Protein AF-A0A8J3N7R0-F1 (afdb_monomer)

Solvent-accessible surface area (backbone atoms only — not comparable to full-atom values): 7637 Å² total; per-residue (Å²): 141,56,67,71,41,40,30,28,74,39,49,62,87,54,68,86,57,88,68,83,68,69,77,32,35,30,64,43,75,39,81,89,79,72,44,72,44,69,48,74,56,95,91,52,78,80,80,53,73,88,73,59,86,56,70,68,44,75,48,76,53,87,78,75,75,66,65,86,81,56,82,71,56,74,55,47,36,54,48,73,46,98,87,68,46,80,41,74,47,64,75,35,51,35,60,49,78,95,79,42,70,49,70,50,74,73,84,83,78,76,87,85,80,90,130

pLDDT: mean 73.68, std 14.35, range [33.91, 94.75]

Secondary structure (DSSP, 8-state):
--TT-EEEEEEGGGTT--S---EEEEEEEETTTTEEEEE--TT-PPPPGGG--S-EEEEEE------TT---TTS--EEE-TTSPEEE-TTSEEE-GGG-EEE-----S------

Mean predicted aligned error: 13.05 Å

Nearest PDB structures (foldseek):
  8bnv-assembly1_A  TM=6.162E-01  e=6.605E-01  Deferribacter desulfuricans

Radius of gyration: 18.73 Å; Cα contacts (8 Å, |Δi|>4): 145; chains: 1; bounding box: 39×33×58 Å

Foldseek 3Di:
DDFQWKWAKDQPVCVVPPDGHDIWGWHDADPVVRDTDTDADPVGDDDDPVNRPHDIDIHTDPDDQDPLPPPPCQQHQWHADPVRDTDGDAPGWHQDPPRDIDGHHDPPDDDDDDD

Structure (mmCIF, N/CA/C/O backbone):
data_AF-A0A8J3N7R0-F1
#
_entry.id   AF-A0A8J3N7R0-F1
#
loop_
_atom_site.group_PDB
_atom_site.id
_atom_site.type_symbol
_atom_site.label_atom_id
_atom_site.label_alt_id
_atom_site.label_comp_id
_atom_site.label_asym_id
_atom_site.label_entity_id
_atom_site.label_seq_id
_atom_site.pdbx_PDB_ins_code
_atom_site.Cartn_x
_atom_site.Cartn_y
_atom_site.Cartn_z
_atom_site.occupancy
_atom_site.B_iso_or_equiv
_atom_site.auth_seq_id
_atom_site.auth_comp_id
_atom_site.auth_asym_id
_atom_site.auth_atom_id
_atom_site.pdbx_PDB_model_num
ATOM 1 N N . MET A 1 1 ? -7.873 -7.417 5.071 1.00 79.69 1 MET A N 1
ATOM 2 C CA . MET A 1 1 ? -6.967 -6.392 5.624 1.00 79.69 1 MET A CA 1
ATOM 3 C C . MET A 1 1 ? -6.219 -6.983 6.802 1.00 79.69 1 MET A C 1
ATOM 5 O O . MET A 1 1 ? -6.852 -7.593 7.657 1.00 79.69 1 MET A O 1
ATOM 9 N N . GLN A 1 2 ? -4.896 -6.860 6.807 1.00 85.25 2 GLN A N 1
ATOM 10 C CA . GLN A 1 2 ? -3.994 -7.430 7.805 1.00 85.25 2 GLN A CA 1
ATOM 11 C C . GLN A 1 2 ? -3.017 -6.362 8.307 1.00 85.25 2 GLN A C 1
ATOM 13 O O . GLN A 1 2 ? -2.802 -5.338 7.658 1.00 85.25 2 GLN A O 1
ATOM 18 N N . ILE A 1 3 ? -2.419 -6.610 9.473 1.00 89.56 3 ILE A N 1
ATOM 19 C CA . ILE A 1 3 ? -1.342 -5.772 10.014 1.00 89.56 3 ILE A CA 1
ATOM 20 C C . ILE A 1 3 ? -0.174 -5.750 9.019 1.00 89.56 3 ILE A C 1
ATOM 22 O O . ILE A 1 3 ? 0.185 -6.782 8.457 1.00 89.56 3 ILE A O 1
ATOM 26 N N . GLY A 1 4 ? 0.412 -4.573 8.807 1.00 84.94 4 GLY A N 1
ATOM 27 C CA . GLY A 1 4 ? 1.540 -4.358 7.901 1.00 84.94 4 GLY A CA 1
ATOM 28 C C . GLY A 1 4 ? 1.153 -4.063 6.450 1.00 84.94 4 GLY A C 1
ATOM 29 O O . GLY A 1 4 ? 2.011 -3.602 5.698 1.00 84.94 4 GLY A O 1
ATOM 30 N N . ASN A 1 5 ? -0.110 -4.269 6.058 1.00 86.19 5 ASN A N 1
ATOM 31 C CA . ASN A 1 5 ? -0.579 -3.899 4.725 1.00 86.19 5 ASN A CA 1
ATOM 32 C C . ASN A 1 5 ? -0.568 -2.379 4.522 1.00 86.19 5 ASN A C 1
ATOM 34 O O . ASN A 1 5 ? -0.805 -1.614 5.461 1.00 86.19 5 ASN A O 1
ATOM 38 N N . TRP A 1 6 ? -0.342 -1.966 3.277 1.00 87.31 6 TRP A N 1
ATOM 39 C CA . TRP A 1 6 ? -0.457 -0.577 2.855 1.00 87.31 6 TRP A CA 1
ATOM 40 C C . TRP A 1 6 ? -1.877 -0.287 2.381 1.00 87.31 6 TRP A C 1
ATOM 42 O O . TRP A 1 6 ? -2.495 -1.082 1.668 1.00 87.31 6 TRP A O 1
ATOM 52 N N . VAL A 1 7 ? -2.407 0.853 2.805 1.00 88.62 7 VAL A N 1
ATOM 53 C CA . VAL A 1 7 ? -3.751 1.311 2.465 1.00 88.62 7 VAL A CA 1
ATOM 54 C C . VAL A 1 7 ? -3.747 2.800 2.156 1.00 88.62 7 VAL A C 1
ATOM 56 O O . VAL A 1 7 ? -2.934 3.558 2.675 1.00 88.62 7 VAL A O 1
ATOM 59 N N . GLU A 1 8 ? -4.696 3.216 1.337 1.00 87.62 8 GLU A N 1
ATOM 60 C CA . GLU A 1 8 ? -5.004 4.612 1.046 1.00 87.62 8 GLU A CA 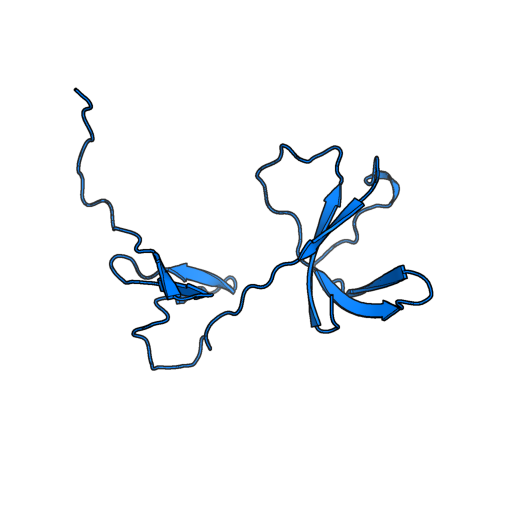1
ATOM 61 C C . GLU A 1 8 ? -6.388 4.930 1.616 1.00 87.62 8 GLU A C 1
ATOM 63 O O . GLU A 1 8 ? -7.333 4.154 1.433 1.00 87.62 8 GLU A O 1
ATOM 68 N N . LEU A 1 9 ? -6.510 6.064 2.309 1.00 85.62 9 LEU A N 1
ATOM 69 C CA . LEU A 1 9 ? -7.801 6.569 2.766 1.00 85.62 9 LEU A CA 1
ATOM 70 C C . LEU A 1 9 ? -8.462 7.356 1.632 1.00 85.62 9 LEU A C 1
ATOM 72 O O . LEU A 1 9 ? -7.917 8.357 1.175 1.00 85.62 9 LEU A O 1
ATOM 76 N N . ILE A 1 10 ? -9.648 6.922 1.211 1.00 82.69 10 ILE A N 1
ATOM 77 C CA . ILE A 1 10 ? -10.395 7.542 0.116 1.00 82.69 10 ILE A CA 1
ATOM 78 C C . ILE A 1 10 ? -11.689 8.135 0.646 1.00 82.69 10 ILE A C 1
ATOM 80 O O . ILE A 1 10 ? -12.536 7.415 1.175 1.00 82.69 10 ILE A O 1
ATOM 84 N N . ASP A 1 11 ? -11.864 9.436 0.435 1.00 78.88 11 ASP A N 1
ATOM 85 C CA . ASP A 1 11 ? -13.159 10.095 0.568 1.00 78.88 11 ASP A CA 1
ATOM 86 C C . ASP A 1 11 ? -13.980 9.830 -0.702 1.00 78.88 11 ASP A C 1
ATOM 88 O O . ASP A 1 11 ? -13.585 10.218 -1.806 1.00 78.88 11 ASP A O 1
ATOM 92 N N . LEU A 1 12 ? -15.134 9.171 -0.553 1.00 74.56 12 LEU A N 1
ATOM 93 C CA . LEU A 1 12 ? -16.001 8.827 -1.681 1.00 74.56 12 LEU A CA 1
ATOM 94 C C . LEU A 1 12 ? -16.515 10.051 -2.458 1.00 74.56 12 LEU A C 1
ATOM 96 O O . LEU A 1 12 ? -16.871 9.927 -3.630 1.00 74.56 12 LEU A O 1
ATOM 100 N N . SER A 1 13 ? -16.525 11.236 -1.842 1.00 72.44 13 SER A N 1
ATOM 101 C CA . SER A 1 13 ? -16.899 12.487 -2.508 1.00 72.44 13 SER A CA 1
ATOM 102 C C . SER A 1 13 ? -15.832 13.015 -3.477 1.00 72.44 13 SER A C 1
ATOM 104 O O . SER A 1 13 ? -16.138 13.867 -4.310 1.00 72.44 13 SER A O 1
ATOM 106 N N . LEU A 1 14 ? -14.603 12.486 -3.412 1.00 66.38 14 LEU A N 1
ATOM 107 C CA . LEU A 1 14 ? -13.449 12.896 -4.222 1.00 66.38 14 LEU A CA 1
ATOM 108 C C . LEU A 1 14 ? -13.086 11.879 -5.323 1.00 66.38 14 LEU A C 1
ATOM 110 O O . LEU A 1 14 ? -12.061 12.021 -5.984 1.00 66.38 14 LEU A O 1
ATOM 114 N N . VAL A 1 15 ? -13.933 10.873 -5.566 1.00 63.81 15 VAL A N 1
ATOM 115 C CA . VAL A 1 15 ? -13.618 9.686 -6.387 1.00 63.81 15 VAL A CA 1
ATOM 116 C C . VAL A 1 15 ? -13.372 9.896 -7.896 1.00 63.81 15 VAL A C 1
ATOM 118 O O . VAL A 1 15 ? -12.847 8.960 -8.493 1.00 63.81 15 VAL A O 1
ATOM 121 N N . PRO A 1 16 ? -13.595 11.050 -8.565 1.00 55.97 16 PRO A N 1
ATOM 122 C CA . PRO A 1 16 ? -13.036 11.210 -9.909 1.00 55.97 16 PRO A CA 1
ATOM 123 C C . PRO A 1 16 ? -11.601 11.771 -9.913 1.00 55.97 16 PRO A C 1
ATOM 125 O O . PRO A 1 16 ? -11.039 11.951 -10.988 1.00 55.97 16 PRO A O 1
ATOM 128 N N . SER A 1 17 ? -10.989 12.067 -8.758 1.00 59.50 17 SER A N 1
ATOM 129 C CA . SER A 1 17 ? -9.581 12.475 -8.691 1.00 59.50 17 SER A CA 1
ATOM 130 C C . SER A 1 17 ? -8.681 11.268 -8.968 1.00 59.50 17 SER A C 1
ATOM 132 O O . SER A 1 17 ? -8.446 10.453 -8.081 1.00 59.50 17 SER A O 1
ATOM 134 N N . GLU A 1 18 ? -8.149 11.161 -10.186 1.00 58.78 18 GLU A N 1
ATOM 135 C CA . GLU A 1 18 ? -7.150 10.147 -10.572 1.00 58.78 18 GLU A CA 1
ATOM 136 C C . GLU A 1 18 ? -5.803 10.292 -9.833 1.00 58.78 18 GLU A C 1
ATOM 138 O O . GLU A 1 18 ? -4.899 9.484 -10.028 1.00 58.78 18 GLU A O 1
ATOM 143 N N . THR A 1 19 ? -5.654 11.300 -8.970 1.00 69.00 19 THR A N 1
ATOM 144 C CA . THR A 1 19 ? -4.462 11.501 -8.142 1.00 69.00 19 THR A CA 1
ATOM 145 C C . THR A 1 19 ? -4.458 10.525 -6.959 1.00 69.00 19 THR A C 1
ATOM 147 O O . THR A 1 19 ? -5.360 10.612 -6.120 1.00 69.00 19 THR A O 1
ATOM 150 N N . PRO A 1 20 ? -3.450 9.638 -6.840 1.00 72.62 20 PRO A N 1
ATOM 151 C CA . PRO A 1 20 ? -3.288 8.782 -5.671 1.00 72.62 20 PRO A CA 1
ATOM 152 C C . PRO A 1 20 ? -3.099 9.615 -4.401 1.00 72.62 20 PRO A C 1
ATOM 154 O O . PRO A 1 20 ? -2.313 10.565 -4.373 1.00 72.62 20 PRO A O 1
ATOM 157 N N . GLY A 1 21 ? -3.820 9.249 -3.349 1.00 77.88 21 GLY A N 1
ATOM 158 C CA . GLY A 1 21 ? -3.679 9.816 -2.021 1.00 77.88 21 GLY A CA 1
ATOM 159 C C . GLY A 1 21 ? -2.472 9.269 -1.264 1.00 77.88 21 GLY A C 1
ATOM 160 O O . GLY A 1 21 ? -1.685 8.449 -1.739 1.00 77.88 21 GLY A O 1
ATOM 161 N N . GLN A 1 22 ? -2.332 9.738 -0.030 1.00 84.00 22 GLN A N 1
ATOM 162 C CA . GLN A 1 22 ? -1.265 9.308 0.858 1.00 84.00 22 GLN A CA 1
ATOM 163 C C . GLN A 1 22 ? -1.457 7.851 1.308 1.00 84.00 22 GLN A C 1
ATOM 165 O O . GLN A 1 22 ? -2.563 7.434 1.661 1.00 84.00 22 GLN A O 1
ATOM 170 N N . LEU A 1 23 ? -0.358 7.092 1.328 1.00 87.44 23 LEU A N 1
ATOM 171 C CA . LEU A 1 23 ? -0.337 5.719 1.827 1.00 87.44 23 LEU A CA 1
ATOM 172 C C . LEU A 1 23 ? -0.056 5.673 3.328 1.00 87.44 23 LEU A C 1
ATOM 174 O O . LEU A 1 23 ? 0.842 6.348 3.836 1.00 87.44 23 LEU A O 1
ATOM 178 N N . PHE A 1 24 ? -0.782 4.799 4.012 1.00 88.69 24 PHE A N 1
ATOM 179 C CA . PHE A 1 24 ? -0.641 4.504 5.430 1.00 88.69 24 PHE A CA 1
ATOM 180 C C . PHE A 1 24 ? -0.451 3.005 5.637 1.00 88.69 24 PHE A C 1
ATOM 182 O O . PHE A 1 24 ? -0.955 2.191 4.862 1.00 88.69 24 PHE A O 1
ATOM 189 N N . GLN A 1 25 ? 0.240 2.627 6.710 1.00 89.50 25 GLN A N 1
ATOM 190 C CA . GLN A 1 25 ? 0.413 1.220 7.058 1.00 89.50 25 GLN A CA 1
ATOM 191 C C . GLN A 1 25 ? -0.561 0.807 8.162 1.00 89.50 25 GLN A C 1
ATOM 193 O O . GLN A 1 25 ? -0.717 1.508 9.162 1.00 89.50 25 GLN A O 1
ATOM 198 N N . VAL A 1 26 ? -1.196 -0.355 8.023 1.00 90.50 26 VAL A N 1
ATOM 199 C CA . VAL A 1 26 ? -2.104 -0.895 9.041 1.00 90.50 26 VAL A CA 1
ATOM 200 C C . VAL A 1 26 ? -1.313 -1.339 10.273 1.00 90.50 26 VAL A C 1
ATOM 202 O O . VAL A 1 26 ? -0.510 -2.269 10.208 1.00 90.50 26 VAL A O 1
ATOM 205 N N . LYS A 1 27 ? -1.576 -0.706 11.419 1.00 93.38 27 LYS A N 1
ATOM 206 C CA . LYS A 1 27 ? -0.966 -1.036 12.714 1.00 93.38 27 LYS A CA 1
ATOM 207 C C . LYS A 1 27 ? -1.745 -2.116 13.455 1.00 93.38 27 LYS A C 1
ATOM 209 O O . LYS A 1 27 ? -1.154 -3.058 13.971 1.00 93.38 27 LYS A O 1
ATOM 214 N N . THR A 1 28 ? -3.068 -1.975 13.524 1.00 94.75 28 THR A N 1
ATOM 215 C CA . THR A 1 28 ? -3.958 -2.937 14.189 1.00 94.75 28 THR A CA 1
ATOM 216 C C . THR A 1 28 ? -5.268 -3.070 13.431 1.00 94.75 28 THR A C 1
ATOM 218 O O . THR A 1 28 ? -5.733 -2.110 12.818 1.00 94.75 28 THR A O 1
ATOM 221 N N . VAL A 1 29 ? -5.888 -4.244 13.533 1.00 93.62 29 VAL A N 1
ATOM 222 C CA . VAL A 1 29 ? -7.236 -4.520 13.028 1.00 93.62 29 VAL A CA 1
ATOM 223 C C . VAL A 1 29 ? -8.042 -5.130 14.169 1.00 93.62 29 VAL A C 1
ATOM 225 O O . VAL A 1 29 ? -7.635 -6.148 14.724 1.00 93.62 29 VAL A O 1
ATOM 228 N N . ASP A 1 30 ? -9.170 -4.515 14.509 1.00 94.38 30 ASP A N 1
ATOM 229 C CA . ASP A 1 30 ? -10.168 -5.070 15.420 1.00 94.38 30 ASP A CA 1
ATOM 230 C C . ASP A 1 30 ? -11.438 -5.377 14.625 1.00 94.38 30 ASP A C 1
ATOM 232 O O . ASP A 1 30 ? -12.207 -4.492 14.248 1.00 94.38 30 ASP A O 1
ATOM 236 N N . SER A 1 31 ? -11.658 -6.661 14.355 1.00 91.12 31 SER A N 1
ATOM 237 C CA . SER A 1 31 ? -12.827 -7.129 13.612 1.00 91.12 31 SER A CA 1
ATOM 238 C C . SER A 1 31 ? -14.117 -7.114 14.431 1.00 91.12 31 SER A C 1
ATOM 240 O O . SER A 1 31 ? -15.193 -7.205 13.850 1.00 91.12 31 SER A O 1
ATOM 242 N N . THR A 1 32 ? -14.028 -7.020 15.760 1.00 94.69 32 THR A N 1
ATOM 243 C CA . THR A 1 32 ? -15.197 -6.977 16.650 1.00 94.69 32 THR A CA 1
ATOM 244 C C . THR A 1 32 ? -15.841 -5.602 16.591 1.00 94.69 32 THR A C 1
ATOM 246 O O . THR A 1 32 ? -17.060 -5.486 16.510 1.00 94.69 32 THR A O 1
ATOM 249 N N . THR A 1 33 ? -15.010 -4.558 16.600 1.00 93.00 33 THR A N 1
ATOM 250 C CA . THR A 1 33 ? -15.453 -3.159 16.536 1.00 93.00 33 THR A CA 1
ATOM 251 C C . THR A 1 33 ? -15.404 -2.572 15.126 1.00 93.00 33 THR A C 1
ATOM 253 O O . THR A 1 33 ? -15.839 -1.440 14.927 1.00 93.00 33 THR A O 1
ATOM 256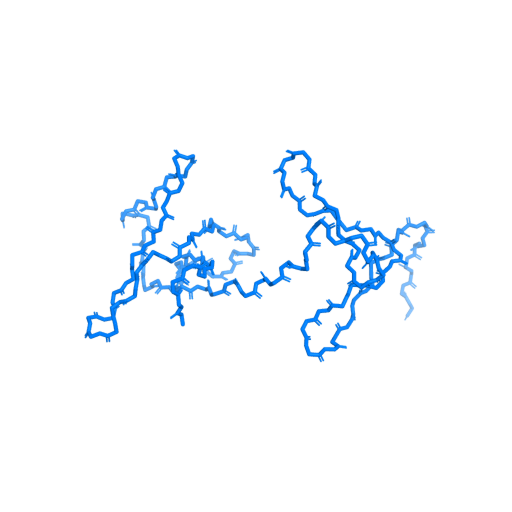 N N . MET A 1 34 ? -14.902 -3.334 14.146 1.00 88.62 34 MET A N 1
ATOM 257 C CA . MET A 1 34 ? -14.641 -2.882 12.774 1.00 88.62 34 MET A CA 1
ATOM 258 C C . MET A 1 34 ? -13.716 -1.655 12.720 1.00 88.62 34 MET A C 1
ATOM 260 O O . MET A 1 34 ? -13.884 -0.774 11.878 1.00 88.62 34 MET A O 1
ATOM 264 N N . GLN A 1 35 ? -12.730 -1.599 13.618 1.00 90.81 35 GLN A N 1
ATOM 265 C CA . GLN A 1 35 ? -11.772 -0.499 13.707 1.00 90.81 35 GLN A CA 1
ATOM 266 C C . GLN A 1 35 ? -10.393 -0.894 13.191 1.00 90.81 35 GLN A C 1
ATOM 268 O O . GLN A 1 35 ? -9.935 -2.033 13.315 1.00 90.81 35 GLN A O 1
ATOM 273 N N . VAL A 1 36 ? -9.708 0.093 12.623 1.00 90.19 36 VAL A N 1
ATOM 274 C CA . VAL A 1 36 ? -8.362 -0.044 12.075 1.00 90.19 36 VAL A CA 1
ATOM 275 C C . VAL A 1 36 ? -7.539 1.125 12.571 1.00 90.19 36 VAL A C 1
ATOM 277 O O . VAL A 1 36 ? -7.941 2.275 12.414 1.00 90.19 36 VAL A O 1
ATOM 280 N N . THR A 1 37 ? -6.374 0.834 13.140 1.00 92.81 37 THR A N 1
ATOM 281 C CA . THR A 1 37 ? -5.402 1.872 13.487 1.00 92.81 37 THR A CA 1
ATOM 282 C C . THR A 1 37 ? -4.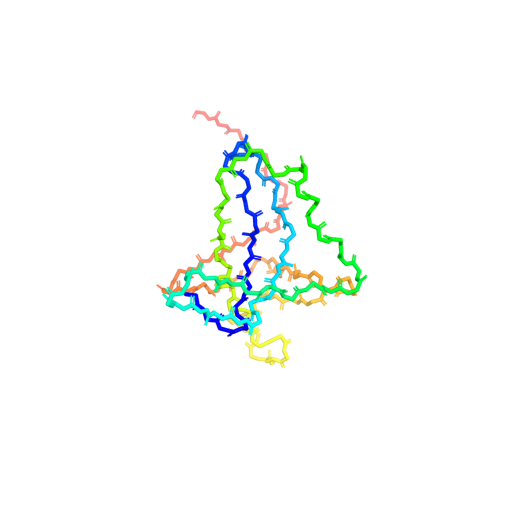356 1.928 12.392 1.00 92.81 37 THR A C 1
ATOM 284 O O . THR A 1 37 ? -3.770 0.898 12.050 1.00 92.81 37 THR A O 1
ATOM 287 N N . LEU A 1 38 ? -4.096 3.121 11.869 1.00 90.62 38 LEU A N 1
ATOM 288 C CA . LEU A 1 38 ? -3.077 3.362 10.854 1.00 90.62 38 LEU A CA 1
ATOM 289 C C . LEU A 1 38 ? -1.831 3.992 11.485 1.00 90.62 38 LEU A C 1
ATOM 291 O O . LEU A 1 38 ? -1.925 4.784 12.423 1.00 90.62 38 LEU A O 1
ATOM 295 N N . THR A 1 39 ? -0.659 3.625 10.980 1.00 91.25 39 THR A N 1
ATOM 296 C CA . THR A 1 39 ? 0.605 4.291 11.292 1.00 91.25 39 THR A CA 1
ATOM 297 C C . THR A 1 39 ? 0.767 5.489 10.368 1.00 91.25 39 THR A C 1
ATOM 299 O O . THR A 1 39 ? 0.662 5.349 9.150 1.00 91.25 39 THR A O 1
ATOM 302 N N . ILE A 1 40 ? 1.062 6.643 10.961 1.00 85.56 40 ILE A N 1
ATOM 303 C CA . ILE A 1 40 ? 1.373 7.891 10.266 1.00 85.56 40 ILE A CA 1
ATOM 304 C C . ILE A 1 40 ? 2.863 8.154 10.478 1.00 85.56 40 ILE A C 1
ATOM 306 O O . ILE A 1 40 ? 3.330 8.178 11.620 1.00 85.56 40 ILE A O 1
ATOM 310 N N . SER A 1 41 ? 3.621 8.266 9.388 1.00 81.31 41 SER A N 1
ATOM 311 C CA . SER A 1 41 ? 5.043 8.618 9.437 1.00 81.31 41 SER A CA 1
ATOM 312 C C . SER A 1 41 ? 5.209 10.059 9.944 1.00 81.31 41 SER A C 1
ATOM 314 O O . SER A 1 41 ? 4.328 10.878 9.700 1.00 81.31 41 SER A O 1
ATOM 316 N N . PRO A 1 42 ? 6.320 10.418 10.614 1.00 78.62 42 PRO A N 1
ATOM 317 C CA . PRO A 1 42 ? 6.543 11.779 11.117 1.00 78.62 42 PRO A CA 1
ATOM 318 C C . PRO A 1 42 ? 6.468 12.885 10.052 1.00 78.62 42 PRO A C 1
ATOM 320 O O . PRO A 1 42 ? 6.242 14.041 10.389 1.00 78.62 42 PRO A O 1
ATOM 323 N N . GLU A 1 43 ? 6.678 12.533 8.783 1.00 80.38 43 GLU A N 1
ATOM 324 C CA . GLU A 1 43 ? 6.609 13.441 7.628 1.00 80.38 43 GLU A CA 1
ATOM 325 C C . GLU A 1 43 ? 5.191 13.569 7.045 1.00 80.38 43 GLU A C 1
ATOM 327 O O . GLU A 1 43 ? 4.965 14.332 6.109 1.00 80.38 43 GLU A O 1
ATOM 332 N N . GLN A 1 44 ? 4.236 12.794 7.560 1.00 79.69 44 GLN A N 1
ATOM 333 C CA . GLN A 1 44 ? 2.859 12.749 7.090 1.00 79.69 44 GLN A CA 1
ATOM 334 C C . GLN A 1 44 ? 1.952 13.463 8.090 1.00 79.69 44 GLN A C 1
ATOM 336 O O . GLN A 1 44 ? 2.056 13.259 9.300 1.00 79.69 44 GLN A O 1
ATOM 341 N N . GLU A 1 45 ? 1.017 14.263 7.588 1.00 80.69 45 GLU A N 1
ATOM 342 C CA . GLU A 1 45 ? -0.045 14.816 8.421 1.00 80.69 45 GLU A CA 1
ATOM 343 C C . GLU A 1 45 ? -1.264 13.886 8.390 1.00 80.69 45 GLU A C 1
ATOM 345 O O . GLU A 1 45 ? -1.665 13.442 7.310 1.00 80.69 45 GLU A O 1
ATOM 350 N N . PRO A 1 46 ? -1.882 13.575 9.546 1.00 76.75 46 PRO A N 1
ATOM 351 C CA . PRO A 1 46 ? -3.182 12.925 9.541 1.00 76.75 46 PRO A CA 1
ATOM 352 C C . PRO A 1 46 ? -4.173 13.770 8.735 1.00 76.75 46 PRO A C 1
ATOM 354 O O . PRO A 1 46 ? -4.191 14.995 8.892 1.00 76.75 46 PRO A O 1
ATOM 357 N N . PRO A 1 47 ? -5.046 13.148 7.927 1.00 74.81 47 PRO A N 1
ATOM 358 C CA . PRO A 1 47 ? -6.132 13.880 7.300 1.00 74.81 47 PRO A CA 1
ATOM 359 C C . PRO A 1 47 ? -6.968 14.556 8.389 1.00 74.81 47 PRO A C 1
ATOM 361 O O . PRO A 1 47 ? -7.395 13.914 9.352 1.00 74.81 47 PRO A O 1
ATOM 364 N N . ALA A 1 48 ? -7.174 15.867 8.253 1.00 74.50 48 ALA A N 1
ATOM 365 C CA . ALA A 1 48 ? -8.002 16.614 9.185 1.00 74.50 48 ALA A CA 1
ATOM 366 C C . ALA A 1 48 ? -9.421 16.034 9.183 1.00 74.50 48 ALA A C 1
ATOM 368 O O . ALA A 1 48 ? -9.997 15.797 8.124 1.00 74.50 48 ALA A O 1
ATOM 369 N N . GLU A 1 49 ? -10.016 15.850 10.359 1.00 71.50 49 GLU A N 1
ATOM 370 C CA . GLU A 1 49 ? -11.373 15.302 10.480 1.00 71.50 49 GLU A CA 1
ATOM 371 C C . GLU A 1 49 ? -12.401 16.155 9.714 1.00 71.50 49 GLU A C 1
ATOM 373 O O . GLU A 1 49 ? -13.311 15.634 9.079 1.00 71.50 49 GLU A O 1
ATOM 378 N N . SER A 1 50 ? -12.187 17.474 9.670 1.00 70.69 50 SER A N 1
ATOM 379 C CA . SER A 1 50 ? -12.987 18.426 8.889 1.00 70.69 50 SER A CA 1
ATOM 380 C C . SER A 1 50 ? -12.825 18.301 7.369 1.00 70.69 50 SER A C 1
ATOM 382 O O . SER A 1 50 ? -13.652 18.829 6.623 1.00 70.69 50 SER A O 1
ATOM 384 N N . ALA A 1 51 ? -11.768 17.635 6.899 1.00 67.56 51 ALA A N 1
ATOM 385 C CA . ALA A 1 51 ? -11.537 17.366 5.484 1.00 67.56 51 ALA A CA 1
ATOM 386 C C . ALA A 1 51 ? -12.298 16.125 4.990 1.00 67.56 51 ALA A C 1
ATOM 388 O O . ALA A 1 51 ? -12.452 15.969 3.781 1.00 67.56 51 ALA A O 1
ATOM 389 N N . LEU A 1 52 ? -12.802 15.282 5.898 1.00 70.50 52 LEU A N 1
ATOM 390 C CA . LEU A 1 52 ? -13.574 14.083 5.576 1.00 70.50 52 LEU A CA 1
ATOM 391 C C . LEU A 1 52 ? -15.054 14.461 5.423 1.00 70.50 52 LEU A C 1
ATOM 393 O O . LEU A 1 52 ? -15.739 14.761 6.400 1.00 70.50 52 LEU A O 1
ATOM 397 N N . LYS A 1 53 ? -15.559 14.488 4.186 1.00 69.31 53 LYS A N 1
ATOM 398 C CA . LYS A 1 53 ? -16.912 14.989 3.873 1.00 69.31 53 LYS A CA 1
ATOM 399 C C . LYS A 1 53 ? -17.965 13.895 3.719 1.00 69.31 53 LYS A C 1
ATOM 401 O O . LYS A 1 53 ? -19.140 14.209 3.521 1.00 69.31 53 LYS A O 1
ATOM 406 N N . GLY A 1 54 ? -17.582 12.626 3.808 1.00 70.94 54 GLY A N 1
ATOM 407 C CA . GLY A 1 54 ? -18.488 11.514 3.555 1.00 70.94 54 GLY A CA 1
ATOM 408 C C . GLY A 1 54 ? -17.983 10.167 4.067 1.00 70.94 54 GLY A C 1
ATOM 409 O O . GLY A 1 54 ? -17.010 10.107 4.821 1.00 70.94 54 GLY A O 1
ATOM 410 N N . PRO A 1 55 ? -18.655 9.067 3.677 1.00 74.50 55 PRO A N 1
ATOM 411 C CA . PRO A 1 55 ? -18.157 7.728 3.947 1.00 74.50 55 PRO A CA 1
ATOM 412 C C . PRO A 1 55 ? -16.776 7.551 3.312 1.00 74.50 55 PRO A C 1
ATOM 414 O O . PRO A 1 55 ? -16.576 7.841 2.130 1.00 74.50 55 PRO A O 1
ATOM 417 N N . PHE A 1 56 ? -15.833 7.070 4.112 1.00 78.81 56 PHE A N 1
ATOM 418 C CA . PHE A 1 56 ? -14.475 6.789 3.678 1.00 78.81 56 PHE A CA 1
ATOM 419 C C . PHE A 1 56 ? -14.291 5.297 3.424 1.00 78.81 56 PHE A C 1
ATOM 421 O O . PHE A 1 56 ? -14.887 4.447 4.089 1.00 78.81 56 PHE A O 1
ATOM 428 N N . LEU A 1 57 ? -13.442 4.982 2.454 1.00 85.50 57 LEU A N 1
ATOM 429 C CA . LEU A 1 57 ? -12.999 3.627 2.169 1.00 85.50 57 LEU A CA 1
ATOM 430 C C . LEU A 1 57 ? -11.496 3.525 2.399 1.00 85.50 57 LEU A C 1
ATOM 432 O O . LEU A 1 57 ? -10.755 4.483 2.195 1.00 85.50 57 LEU A O 1
ATOM 436 N N . LEU A 1 58 ? -11.049 2.333 2.779 1.00 87.06 58 LEU A N 1
ATOM 437 C CA . LEU A 1 58 ? -9.638 1.978 2.733 1.00 87.06 58 LEU A CA 1
ATOM 438 C C . LEU A 1 58 ? -9.396 1.204 1.440 1.00 87.06 58 LEU A C 1
ATOM 440 O O . LEU A 1 58 ? -9.834 0.058 1.309 1.00 87.06 58 LEU A O 1
ATOM 444 N N . ARG A 1 59 ? -8.722 1.834 0.474 1.00 86.31 59 ARG A N 1
ATOM 445 C CA . ARG A 1 59 ? -8.237 1.130 -0.714 1.00 86.31 59 ARG A CA 1
ATOM 446 C C . ARG A 1 59 ? -6.978 0.372 -0.330 1.00 86.31 59 ARG A C 1
ATOM 448 O O . ARG A 1 59 ? -6.026 0.948 0.188 1.00 86.31 59 ARG A O 1
ATOM 455 N N . HIS A 1 60 ? -6.994 -0.928 -0.577 1.00 86.12 60 HIS A N 1
ATOM 456 C CA . HIS A 1 60 ? -5.866 -1.796 -0.290 1.00 86.12 60 HIS A CA 1
ATOM 457 C C . HIS A 1 60 ? -4.816 -1.709 -1.397 1.00 86.12 60 HIS A C 1
ATOM 459 O O . HIS A 1 60 ? -5.163 -1.802 -2.575 1.00 86.12 60 HIS A O 1
ATOM 465 N N . TRP A 1 61 ? -3.551 -1.556 -1.013 1.00 82.25 61 TRP A N 1
ATOM 46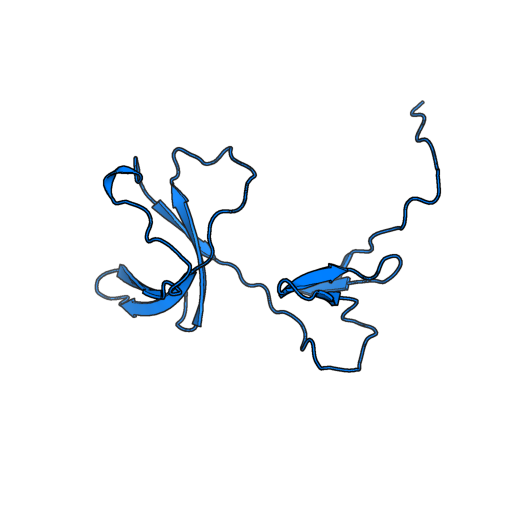6 C CA . TRP A 1 61 ? -2.411 -1.556 -1.922 1.00 82.25 61 TRP A CA 1
ATOM 467 C C . TRP A 1 61 ? -1.606 -2.842 -1.724 1.00 82.25 61 TRP A C 1
ATOM 469 O O . TRP A 1 61 ? -0.670 -2.900 -0.928 1.00 82.25 61 TRP A O 1
ATOM 479 N N . ASP A 1 62 ? -1.977 -3.880 -2.475 1.00 66.38 62 ASP A N 1
ATOM 480 C CA . ASP A 1 62 ? -1.310 -5.192 -2.502 1.00 66.38 62 ASP A CA 1
ATOM 481 C C . ASP A 1 62 ? -0.067 -5.208 -3.408 1.00 66.38 62 ASP A C 1
ATOM 483 O O . ASP A 1 62 ? 0.215 -6.184 -4.102 1.00 66.38 62 ASP A O 1
ATOM 487 N N . TYR A 1 63 ? 0.705 -4.120 -3.435 1.00 60.59 63 TYR A N 1
ATOM 488 C CA . TYR A 1 63 ? 1.935 -4.121 -4.215 1.00 60.59 63 TYR A CA 1
ATOM 489 C C . TYR A 1 63 ? 3.001 -4.968 -3.516 1.00 60.59 63 TYR A C 1
ATOM 491 O O . TYR A 1 63 ? 3.630 -4.544 -2.544 1.00 60.59 63 TYR A O 1
ATOM 499 N N . LYS A 1 64 ? 3.232 -6.175 -4.032 1.00 53.59 64 LYS A N 1
ATOM 500 C CA . LYS A 1 64 ? 4.440 -6.941 -3.733 1.00 53.59 64 LYS A CA 1
ATOM 501 C C . LYS A 1 64 ? 5.539 -6.428 -4.642 1.00 53.59 64 LYS A C 1
ATOM 503 O O . LYS A 1 64 ? 5.653 -6.860 -5.787 1.00 53.59 64 LYS A O 1
ATOM 508 N N . ALA A 1 65 ? 6.351 -5.512 -4.124 1.00 51.50 65 ALA A N 1
ATOM 509 C CA . ALA A 1 65 ? 7.655 -5.313 -4.720 1.00 51.50 65 ALA A CA 1
ATOM 510 C C . ALA A 1 65 ? 8.373 -6.676 -4.706 1.00 51.50 65 ALA A C 1
ATOM 512 O O . ALA A 1 65 ? 8.506 -7.281 -3.640 1.00 51.50 65 ALA A O 1
ATOM 513 N N . GLY A 1 66 ? 8.814 -7.182 -5.858 1.00 50.53 66 GLY A N 1
ATOM 514 C CA . GLY A 1 66 ? 9.918 -8.132 -5.887 1.00 50.53 66 GLY A CA 1
ATOM 515 C C . GLY A 1 66 ? 11.076 -7.567 -5.064 1.00 50.53 66 GLY A C 1
ATOM 516 O O . GLY A 1 66 ? 11.189 -6.350 -4.906 1.00 50.53 66 GLY A O 1
ATOM 517 N N . ASP A 1 67 ? 11.888 -8.442 -4.475 1.00 52.03 67 ASP A N 1
ATOM 518 C CA . ASP A 1 67 ? 12.988 -8.013 -3.614 1.00 52.03 67 ASP A CA 1
ATOM 519 C C . ASP A 1 67 ? 13.893 -7.028 -4.393 1.00 52.03 67 ASP A C 1
ATOM 521 O O . ASP A 1 67 ? 14.531 -7.429 -5.368 1.00 52.03 67 ASP A O 1
ATOM 525 N N . PRO A 1 68 ? 13.956 -5.738 -4.001 1.00 49.69 68 PRO A N 1
ATOM 526 C CA . PRO A 1 68 ? 14.740 -4.731 -4.716 1.00 49.69 68 PRO A CA 1
ATOM 527 C C . PRO A 1 68 ? 16.251 -4.989 -4.618 1.00 49.69 68 PRO A C 1
ATOM 529 O O . PRO A 1 68 ? 17.033 -4.347 -5.314 1.00 49.69 68 PRO A O 1
ATOM 532 N N . THR A 1 69 ? 16.673 -5.919 -3.753 1.00 48.38 69 THR A N 1
ATOM 533 C CA . THR A 1 69 ? 18.057 -6.387 -3.619 1.00 48.38 69 THR A CA 1
ATOM 534 C C . THR A 1 69 ? 18.320 -7.711 -4.334 1.00 48.38 69 THR A C 1
ATOM 536 O O . THR A 1 69 ? 19.484 -8.103 -4.482 1.00 48.38 69 THR A O 1
ATOM 539 N N . SER A 1 70 ? 17.272 -8.378 -4.829 1.00 50.59 70 SER A N 1
ATOM 540 C CA . SER A 1 70 ? 17.404 -9.590 -5.628 1.00 50.59 70 SER A CA 1
ATOM 541 C C . SER A 1 70 ? 18.093 -9.223 -6.941 1.00 50.59 70 SER A C 1
ATOM 543 O O . SER A 1 70 ? 17.545 -8.504 -7.775 1.00 50.59 70 SER A O 1
ATOM 545 N N . ARG A 1 71 ? 19.316 -9.731 -7.119 1.00 48.69 71 ARG A N 1
ATOM 546 C CA . ARG A 1 71 ? 20.099 -9.591 -8.355 1.00 48.69 71 ARG A CA 1
ATOM 547 C C . ARG A 1 71 ? 19.623 -10.515 -9.488 1.00 48.69 71 ARG A C 1
ATOM 549 O O . ARG A 1 71 ? 20.269 -10.577 -10.537 1.00 48.69 71 ARG A O 1
ATOM 556 N N . ASP A 1 72 ? 18.500 -11.204 -9.301 1.00 51.41 72 ASP A N 1
ATOM 557 C CA . ASP A 1 72 ? 17.853 -12.022 -10.326 1.00 51.41 72 ASP A CA 1
ATOM 558 C C . ASP A 1 72 ? 16.916 -11.120 -11.158 1.00 51.41 72 ASP A C 1
ATOM 560 O O . ASP A 1 72 ? 15.689 -11.177 -11.116 1.00 51.41 72 ASP A O 1
ATOM 564 N N . ASN A 1 73 ? 17.553 -10.210 -11.901 1.00 54.72 73 ASN A N 1
ATOM 565 C CA . ASN A 1 73 ? 16.993 -9.008 -12.544 1.00 54.72 73 ASN A CA 1
ATOM 566 C C . ASN A 1 73 ? 16.129 -9.269 -13.794 1.00 54.72 73 ASN A C 1
ATOM 568 O O . ASN A 1 73 ? 15.923 -8.346 -14.591 1.00 54.72 73 ASN A O 1
ATOM 572 N N . GLU A 1 74 ? 15.740 -10.513 -14.069 1.00 58.03 74 GLU A N 1
ATOM 573 C CA . GLU A 1 74 ? 15.021 -10.852 -15.306 1.00 58.03 74 GLU A CA 1
ATOM 574 C C . GLU A 1 74 ? 13.514 -10.635 -15.170 1.00 58.03 74 GLU A C 1
ATOM 576 O O . GLU A 1 74 ? 12.892 -10.130 -16.099 1.00 58.03 74 GLU A O 1
ATOM 581 N N . ASN A 1 75 ? 12.943 -10.924 -13.997 1.00 58.25 75 ASN A N 1
ATOM 582 C CA . ASN A 1 75 ? 11.500 -10.805 -13.755 1.00 58.25 75 ASN A CA 1
ATOM 583 C C . ASN A 1 75 ? 11.096 -9.503 -13.045 1.00 58.25 75 ASN A C 1
ATOM 585 O O . ASN A 1 75 ? 9.903 -9.229 -12.902 1.00 58.25 75 ASN A O 1
ATOM 589 N N . TRP A 1 76 ? 12.079 -8.712 -12.605 1.00 69.88 76 TRP A N 1
ATOM 590 C CA . TRP A 1 76 ? 11.877 -7.493 -11.825 1.00 69.88 76 TRP A CA 1
ATOM 591 C C . TRP A 1 76 ? 12.666 -6.313 -12.418 1.00 69.88 76 TRP A C 1
ATOM 593 O O . TRP A 1 76 ? 13.717 -5.938 -11.895 1.00 69.88 76 TRP A O 1
ATOM 603 N N . PRO A 1 77 ? 12.209 -5.726 -13.542 1.00 75.81 77 PRO A N 1
ATOM 604 C CA . PRO A 1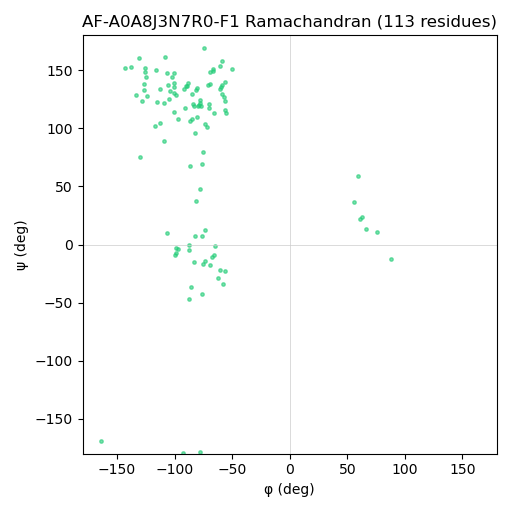 77 ? 12.864 -4.589 -14.185 1.00 75.81 77 PRO A CA 1
ATOM 605 C C . PRO A 1 77 ? 12.571 -3.270 -13.449 1.00 75.81 77 PRO A C 1
ATOM 607 O O . PRO A 1 77 ? 12.177 -2.290 -14.073 1.00 75.81 77 PRO A O 1
ATOM 610 N N . ILE A 1 78 ? 12.721 -3.244 -12.123 1.00 75.44 78 ILE A N 1
ATOM 611 C CA . ILE A 1 78 ? 12.499 -2.057 -11.294 1.00 75.44 78 ILE A CA 1
ATOM 612 C C . ILE A 1 78 ? 13.761 -1.771 -10.482 1.00 75.44 78 ILE A C 1
ATOM 614 O O . ILE A 1 78 ? 14.270 -2.647 -9.785 1.00 75.44 78 ILE A O 1
ATOM 618 N N . THR A 1 79 ? 14.248 -0.536 -10.552 1.00 73.44 79 THR A N 1
ATOM 619 C CA . THR A 1 79 ? 15.270 0.009 -9.653 1.00 73.44 79 THR A CA 1
ATOM 620 C C . THR A 1 79 ? 14.636 1.023 -8.705 1.00 73.44 79 THR A C 1
ATOM 622 O O . THR A 1 79 ? 13.530 1.501 -8.942 1.00 73.44 79 THR A O 1
ATOM 625 N N . ILE A 1 80 ? 15.303 1.332 -7.594 1.00 68.44 80 ILE A N 1
ATOM 626 C CA . ILE A 1 80 ? 14.834 2.342 -6.638 1.00 68.44 80 ILE A CA 1
ATOM 627 C C . ILE A 1 80 ? 15.692 3.598 -6.807 1.00 68.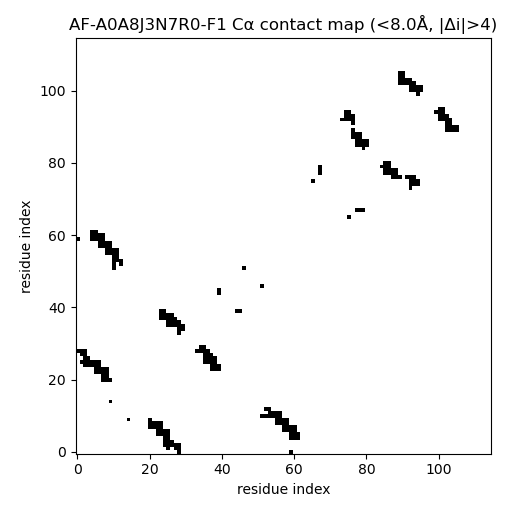44 80 ILE A C 1
ATOM 629 O O . ILE A 1 80 ? 16.918 3.509 -6.750 1.00 68.44 80 ILE A O 1
ATOM 633 N N . ALA A 1 81 ? 15.050 4.740 -7.046 1.00 69.12 81 ALA A N 1
ATOM 634 C CA . ALA A 1 81 ? 15.689 6.051 -7.123 1.00 69.12 81 ALA A CA 1
ATOM 635 C C . ALA A 1 81 ? 16.086 6.587 -5.737 1.00 69.12 81 ALA A C 1
ATOM 637 O O . ALA A 1 81 ? 15.661 6.071 -4.700 1.00 69.12 81 ALA A O 1
ATOM 638 N N . ASP A 1 82 ? 16.872 7.665 -5.718 1.00 66.88 82 ASP A N 1
ATOM 639 C CA . ASP A 1 82 ? 17.331 8.318 -4.484 1.00 66.88 82 ASP A CA 1
ATOM 640 C C . ASP A 1 82 ? 16.172 8.875 -3.633 1.00 66.88 82 ASP A C 1
ATOM 642 O O . ASP A 1 82 ? 16.255 8.910 -2.404 1.00 66.88 82 ASP A O 1
ATOM 646 N N . ASP A 1 83 ? 15.060 9.252 -4.269 1.00 65.38 83 ASP A N 1
ATOM 647 C CA . ASP A 1 83 ? 13.810 9.682 -3.624 1.00 65.38 83 ASP A CA 1
ATOM 648 C C . ASP A 1 83 ? 12.915 8.507 -3.187 1.00 65.38 83 ASP A C 1
ATOM 650 O O . ASP A 1 83 ? 11.793 8.707 -2.721 1.00 65.38 83 ASP A O 1
ATOM 654 N N . ARG A 1 84 ? 13.423 7.274 -3.302 1.00 61.62 84 ARG A N 1
ATOM 655 C CA . ARG A 1 84 ? 12.722 6.010 -3.045 1.00 61.62 84 ARG A CA 1
ATOM 656 C C . ARG A 1 84 ? 11.579 5.711 -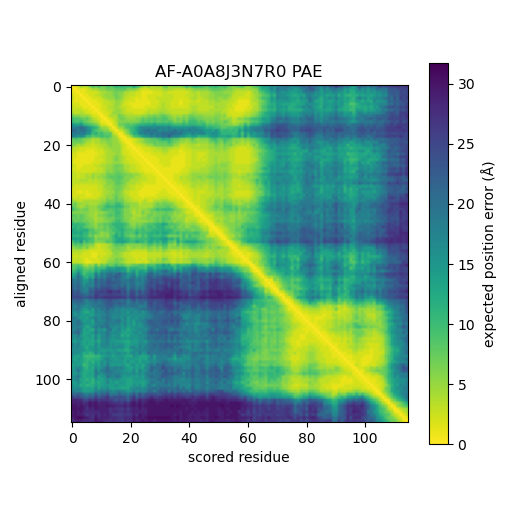4.016 1.00 61.62 84 ARG A C 1
ATOM 658 O O . ARG A 1 84 ? 10.812 4.780 -3.760 1.00 61.62 84 ARG A O 1
ATOM 665 N N . ALA A 1 85 ? 11.474 6.432 -5.132 1.00 64.44 85 ALA A N 1
ATOM 666 C CA . ALA A 1 85 ? 10.554 6.069 -6.197 1.00 64.44 85 ALA A CA 1
ATOM 667 C C . ALA A 1 85 ? 11.010 4.783 -6.903 1.00 64.44 85 ALA A C 1
ATOM 669 O O . ALA A 1 85 ? 12.203 4.500 -7.031 1.00 64.44 85 ALA A O 1
ATOM 670 N N . ALA A 1 86 ? 10.045 4.005 -7.389 1.00 71.44 86 ALA A N 1
ATOM 671 C CA . ALA A 1 86 ? 10.309 2.884 -8.278 1.00 71.44 86 ALA A CA 1
ATOM 672 C C . ALA A 1 86 ? 10.540 3.409 -9.703 1.00 71.44 86 ALA A C 1
ATOM 674 O O . ALA A 1 86 ? 9.655 4.027 -10.292 1.00 71.44 86 ALA A O 1
ATOM 675 N N . LEU A 1 87 ? 11.716 3.141 -10.262 1.00 75.25 87 LEU A N 1
ATOM 676 C CA . LEU A 1 87 ? 12.051 3.409 -11.655 1.00 75.25 87 LEU A CA 1
ATOM 677 C C . LEU A 1 87 ? 11.936 2.123 -12.458 1.00 75.25 87 LEU A C 1
ATOM 679 O O . LEU A 1 87 ? 12.507 1.099 -12.090 1.00 75.25 87 LEU A O 1
ATOM 683 N N . LEU A 1 88 ? 11.226 2.183 -13.576 1.00 80.19 88 LEU A N 1
ATOM 684 C CA . LEU A 1 88 ? 11.094 1.045 -14.470 1.00 80.19 88 LEU A CA 1
ATOM 685 C C . LEU A 1 88 ? 12.217 1.041 -15.513 1.00 80.19 88 LEU A C 1
ATOM 687 O O . LEU A 1 88 ? 12.533 2.070 -16.105 1.00 80.19 88 LEU A O 1
ATOM 691 N N . ILE A 1 89 ? 12.805 -0.129 -15.757 1.00 81.44 89 ILE A N 1
ATOM 692 C CA . ILE A 1 89 ? 13.759 -0.341 -16.844 1.00 81.44 89 ILE A CA 1
ATOM 693 C C . ILE A 1 89 ? 12.961 -0.640 -18.116 1.00 81.44 89 ILE A C 1
ATOM 695 O O . ILE A 1 89 ? 12.375 -1.716 -18.256 1.00 81.44 89 ILE A O 1
ATOM 699 N N . GLU A 1 90 ? 12.943 0.319 -19.036 1.00 84.00 90 GLU A N 1
ATOM 700 C CA . GLU A 1 90 ? 12.255 0.213 -20.324 1.00 84.00 90 GLU A CA 1
ATOM 701 C C . GLU A 1 90 ? 12.761 -0.972 -21.162 1.00 84.00 90 GLU A C 1
ATOM 703 O O . GLU A 1 90 ? 13.874 -1.478 -20.993 1.00 84.00 90 GLU A O 1
ATOM 708 N N . ASN A 1 91 ? 11.922 -1.417 -22.096 1.00 84.19 91 ASN A N 1
ATOM 709 C CA . ASN A 1 91 ? 12.153 -2.547 -22.993 1.00 84.19 91 ASN A CA 1
ATOM 710 C C . ASN A 1 91 ? 12.353 -3.896 -22.276 1.00 84.19 91 ASN A C 1
ATOM 712 O O . ASN A 1 91 ? 12.872 -4.844 -22.867 1.00 84.19 91 ASN A O 1
ATOM 716 N N . ARG A 1 92 ? 11.876 -4.032 -21.031 1.00 82.56 92 ARG A N 1
ATOM 717 C CA . ARG A 1 92 ? 11.879 -5.291 -20.266 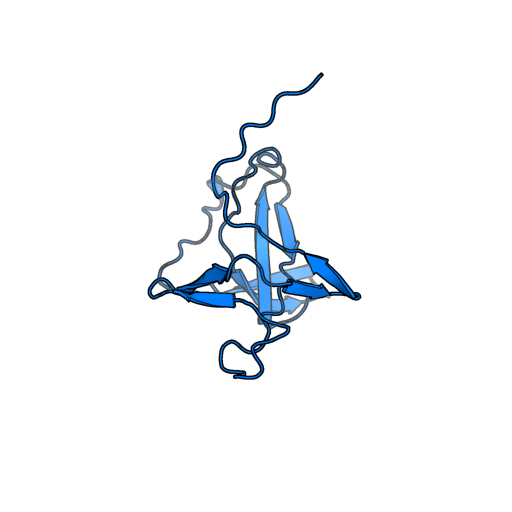1.00 82.56 92 ARG A CA 1
ATOM 718 C C . ARG A 1 92 ? 10.476 -5.637 -19.766 1.00 82.56 92 ARG A C 1
ATOM 720 O O . ARG A 1 92 ? 9.668 -4.751 -19.496 1.00 82.56 92 ARG A O 1
ATOM 727 N N . TRP A 1 93 ? 10.190 -6.934 -19.658 1.00 83.12 93 TRP A N 1
ATOM 728 C CA . TRP A 1 93 ? 8.918 -7.430 -19.134 1.00 83.12 93 TRP A CA 1
ATOM 729 C C . TRP A 1 93 ? 8.894 -7.336 -17.611 1.00 83.12 93 TRP A C 1
ATOM 731 O O . TRP A 1 93 ? 9.725 -7.936 -16.932 1.00 83.12 93 TRP A O 1
ATOM 741 N N . LEU A 1 94 ? 7.917 -6.615 -17.074 1.00 79.00 94 LEU A N 1
ATOM 742 C CA . LEU A 1 94 ? 7.563 -6.657 -15.664 1.00 79.00 94 LEU A CA 1
ATOM 743 C C . LEU A 1 94 ? 6.496 -7.732 -15.473 1.00 79.00 94 LEU A C 1
ATOM 745 O O . LEU A 1 94 ? 5.395 -7.626 -16.021 1.00 79.00 94 LEU A O 1
ATOM 749 N N . THR A 1 95 ? 6.824 -8.764 -14.698 1.00 75.75 95 THR A N 1
ATOM 750 C CA . THR A 1 95 ? 5.849 -9.790 -14.320 1.00 75.75 95 THR A CA 1
ATOM 751 C C . THR A 1 95 ? 5.052 -9.299 -13.118 1.00 75.75 95 THR A C 1
ATOM 753 O O . THR A 1 95 ? 5.607 -9.026 -12.057 1.00 75.75 95 THR A O 1
ATOM 756 N N . LEU A 1 96 ? 3.743 -9.176 -13.305 1.00 71.69 96 LEU A N 1
ATOM 757 C CA . LEU A 1 96 ? 2.773 -8.864 -12.267 1.00 71.69 96 LEU A CA 1
ATOM 758 C C . LEU A 1 96 ? 2.208 -10.159 -11.668 1.00 71.69 96 LEU A C 1
ATOM 760 O O . LEU A 1 96 ? 2.560 -11.279 -12.051 1.00 71.69 96 LEU A O 1
ATOM 764 N N . GLU A 1 97 ? 1.292 -10.012 -10.717 1.00 66.56 97 GLU A N 1
ATOM 765 C CA . GLU A 1 97 ? 0.580 -11.150 -10.149 1.00 66.56 97 GLU A CA 1
ATOM 766 C C . GLU A 1 97 ? -0.229 -11.916 -11.213 1.00 66.56 97 GLU A C 1
ATOM 768 O O . GLU A 1 97 ? -0.659 -11.371 -12.232 1.00 66.56 97 GLU A O 1
ATOM 773 N N . ASN A 1 98 ? -0.458 -13.208 -10.956 1.00 68.88 98 ASN A N 1
ATOM 774 C CA . ASN A 1 98 ? -1.261 -14.100 -11.803 1.00 68.88 98 ASN A CA 1
ATOM 775 C C . ASN A 1 98 ? -0.715 -14.317 -13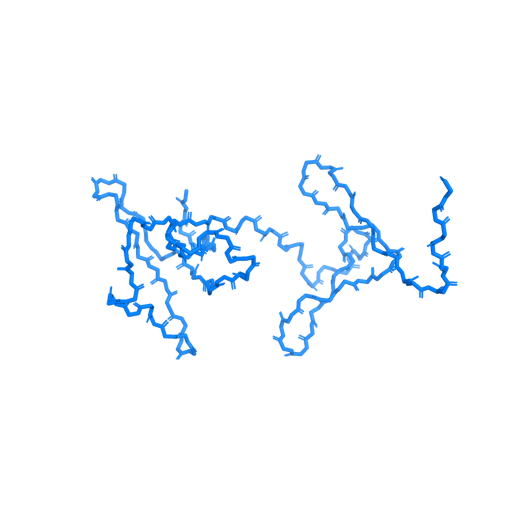.228 1.00 68.88 98 ASN A C 1
ATOM 777 O O . ASN A 1 98 ? -1.469 -14.673 -14.130 1.00 68.88 98 ASN A O 1
ATOM 781 N N . GLY A 1 99 ? 0.593 -14.129 -13.434 1.00 70.69 99 GLY A N 1
ATOM 782 C CA . GLY A 1 99 ? 1.250 -14.383 -14.721 1.00 70.69 99 GLY A CA 1
ATOM 783 C C . GLY A 1 99 ? 0.979 -13.317 -15.784 1.00 70.69 99 GLY A C 1
ATOM 784 O O . GLY A 1 99 ? 1.314 -13.520 -16.948 1.00 70.69 99 GLY A O 1
ATOM 785 N N . ILE A 1 100 ? 0.383 -12.186 -15.398 1.00 75.12 100 ILE A N 1
ATOM 786 C CA . ILE A 1 100 ? 0.243 -11.022 -16.272 1.00 75.12 100 ILE A CA 1
ATOM 787 C C . ILE A 1 100 ? 1.622 -10.388 -16.449 1.00 75.12 100 ILE A C 1
ATOM 789 O O . ILE A 1 100 ? 2.368 -10.236 -15.484 1.00 75.12 100 ILE A O 1
ATOM 793 N N . GLN A 1 101 ? 1.959 -9.993 -17.674 1.00 80.81 101 GLN A N 1
ATOM 794 C CA . GLN A 1 101 ? 3.213 -9.309 -17.975 1.00 80.81 101 GLN A CA 1
ATOM 795 C C . GLN A 1 101 ? 2.927 -8.003 -18.713 1.00 80.81 101 GLN A C 1
ATOM 797 O O . GLN A 1 101 ? 2.070 -7.963 -19.598 1.00 80.81 101 GLN A O 1
ATOM 802 N N . ILE A 1 102 ? 3.643 -6.942 -18.346 1.00 81.12 102 ILE A N 1
ATOM 803 C CA . ILE A 1 102 ? 3.587 -5.643 -19.024 1.00 81.12 102 ILE A CA 1
ATOM 804 C C . ILE A 1 102 ? 4.988 -5.222 -19.466 1.00 81.12 102 ILE A C 1
ATOM 806 O O . ILE A 1 102 ? 5.968 -5.491 -18.775 1.00 81.12 102 ILE A O 1
ATOM 810 N N . GLN A 1 103 ? 5.086 -4.572 -20.622 1.00 84.88 103 GLN A N 1
ATOM 811 C CA . GLN A 1 103 ? 6.330 -4.015 -21.146 1.00 84.88 103 GLN A CA 1
ATOM 812 C C . GLN A 1 103 ? 6.102 -2.544 -21.476 1.00 84.88 103 GLN A C 1
ATOM 814 O O . GLN A 1 103 ? 5.110 -2.194 -22.114 1.00 84.88 103 GLN A O 1
ATOM 819 N N . PHE A 1 104 ? 7.036 -1.701 -21.046 1.00 82.06 104 PHE A N 1
ATOM 820 C CA . PHE A 1 104 ? 7.071 -0.287 -21.400 1.00 82.06 104 PHE A CA 1
ATOM 821 C C . PHE A 1 104 ? 8.167 -0.084 -22.437 1.00 82.06 104 PHE A C 1
ATOM 823 O O . PHE A 1 104 ? 9.278 -0.586 -22.263 1.00 82.06 104 PHE A O 1
ATOM 830 N N . PHE A 1 105 ? 7.846 0.618 -23.516 1.00 82.88 105 PHE A N 1
ATOM 831 C CA . PHE A 1 105 ? 8.774 0.881 -24.609 1.00 82.88 105 PHE A CA 1
ATOM 832 C C . PHE A 1 105 ? 9.344 2.289 -24.474 1.00 82.88 105 PHE A C 1
ATOM 834 O O . PHE A 1 105 ? 8.601 3.224 -24.181 1.00 82.88 105 PHE A O 1
ATOM 841 N N . SER A 1 106 ? 10.644 2.430 -24.727 1.00 76.44 106 SER A N 1
ATOM 842 C CA . SER A 1 106 ? 11.265 3.737 -24.933 1.00 76.44 106 SER A CA 1
ATOM 843 C C . SER A 1 106 ? 10.775 4.291 -26.272 1.00 76.44 106 SER A C 1
ATOM 845 O O . SER A 1 106 ? 10.966 3.641 -27.305 1.00 76.44 106 SER A O 1
ATOM 847 N N . ASP A 1 107 ? 10.137 5.458 -26.273 1.00 69.25 107 ASP A N 1
ATOM 848 C CA . ASP A 1 107 ? 9.594 6.063 -27.491 1.00 69.25 107 ASP A CA 1
ATOM 849 C C . ASP A 1 107 ? 10.725 6.669 -28.341 1.00 69.25 107 ASP A C 1
ATOM 851 O O . ASP A 1 107 ? 10.987 7.871 -28.325 1.00 69.25 107 ASP A O 1
ATOM 855 N N . GLU A 1 108 ? 11.437 5.829 -29.094 1.00 61.12 108 GLU A N 1
ATOM 856 C CA . GLU A 1 108 ? 12.295 6.288 -30.189 1.00 61.12 108 GLU A CA 1
ATOM 857 C C . GLU A 1 108 ? 11.418 6.652 -31.404 1.00 61.12 108 GLU A C 1
ATOM 859 O O . GLU A 1 108 ? 11.396 5.974 -32.427 1.00 61.12 108 GLU A O 1
ATOM 864 N N . GLY A 1 109 ? 10.660 7.745 -31.268 1.00 53.81 109 GLY A N 1
ATOM 865 C CA . GLY A 1 109 ? 10.184 8.581 -32.370 1.00 53.81 109 GLY A CA 1
ATOM 866 C C . GLY A 1 109 ? 9.308 7.927 -33.442 1.00 53.81 109 GLY A C 1
ATOM 867 O O . GLY A 1 109 ? 9.630 8.041 -34.627 1.00 53.81 109 GLY A O 1
ATOM 868 N N . VAL A 1 110 ? 8.151 7.355 -33.090 1.00 50.38 110 VAL A N 1
ATOM 869 C CA . VAL A 1 110 ? 7.134 6.998 -34.099 1.00 50.38 110 VAL A CA 1
ATOM 870 C C . VAL A 1 110 ? 5.838 7.774 -33.876 1.00 50.38 110 VAL A C 1
ATOM 872 O O . VAL A 1 110 ? 5.000 7.443 -33.045 1.00 50.38 110 VAL A O 1
ATOM 875 N N . SER A 1 111 ? 5.653 8.811 -34.696 1.00 46.00 111 SER A N 1
ATOM 876 C CA . SER A 1 111 ? 4.377 9.505 -34.879 1.00 46.00 111 SER A CA 1
ATOM 877 C C . SER A 1 111 ? 3.287 8.509 -35.297 1.00 46.00 111 SER A C 1
ATOM 879 O O . SER A 1 111 ? 3.345 7.920 -36.378 1.00 46.00 111 SER A O 1
ATOM 881 N N . LEU A 1 112 ? 2.272 8.337 -34.449 1.00 40.03 112 LEU A N 1
ATOM 882 C CA . LEU A 1 112 ? 1.070 7.577 -34.784 1.00 40.03 112 LEU A CA 1
ATOM 883 C C . LEU A 1 112 ? 0.121 8.458 -35.613 1.00 40.03 112 LEU A C 1
ATOM 885 O O . LEU A 1 112 ? -0.477 9.405 -35.109 1.00 40.03 112 LEU A O 1
ATOM 889 N N . SER A 1 113 ? -0.021 8.132 -36.899 1.00 40.25 113 SER A N 1
ATOM 890 C CA . SER A 1 113 ? -1.089 8.623 -37.777 1.00 40.25 113 SER A CA 1
ATOM 891 C C . SER A 1 113 ? -2.155 7.535 -37.906 1.00 40.25 113 SER A C 1
ATOM 893 O O . SER A 1 113 ? -1.896 6.497 -38.514 1.00 40.25 113 SER A O 1
ATOM 895 N N . CYS A 1 114 ? -3.361 7.781 -37.394 1.00 33.91 114 CYS A N 1
ATOM 896 C CA . CYS A 1 114 ? -4.511 6.898 -37.600 1.00 33.91 114 CYS A CA 1
ATOM 897 C C . CYS A 1 114 ? -5.152 7.143 -38.977 1.00 33.91 114 CYS A C 1
ATOM 899 O O . CYS A 1 114 ? -5.378 8.291 -39.364 1.00 33.91 114 CYS A O 1
ATOM 901 N N . ARG A 1 115 ? -5.461 6.058 -39.695 1.00 35.75 115 ARG A N 1
ATOM 902 C CA . ARG A 1 115 ? -6.346 6.038 -40.866 1.00 35.75 115 ARG A CA 1
ATOM 903 C C . ARG A 1 115 ? -7.626 5.297 -40.520 1.00 35.75 115 ARG A C 1
ATOM 905 O O . ARG A 1 115 ? -7.515 4.311 -39.761 1.00 35.75 115 ARG A O 1
#

Sequence (115 aa):
MQIGNWVELIDLSLVPSETPGQLFQVKTVDSTTMQVTLTISPEQEPPAESALKGPFLLRHWDYKAGDPTSRDNENWPITIADDRAALLIENRWLTLENGIQIQFFSDEGVSLSCR

Organism: NCBI:txid2778369